Protein AF-A0A7S0JCM0-F1 (afdb_monomer_lite)

Secondary structure (DSSP, 8-state):
-HHHHHHHHHHTTT-S-HHHHHHTS--SPPSTTHHHHHHHHHHHHTTSS-EEE-GGG-EEE-TTT-EEPPSSSS---HHHHHHHHHTT--EE---HHHHHHHHHHHHHTT---EE--HHHHHHHHHH--GGGGG--HHHHHHHHHHHHHTT-

Foldseek 3Di:
DVVLVVVLVVVVVVDPDLQVSLVSQDLDQDDPPRNVVNLVVLLVQQQDQRFWFPAPNIGGGHQQQEAEQDPPDDGLDVLLVVLCSPVVHRYTYHPPSNVVSNQVSQVVVVHHGHYPALVVLVVVVVPDVVSVVPHDPVNVVSNVVRNVVNVD

Radius of gyration: 16.7 Å; chains: 1; bounding box: 33×26×49 Å

Organism: NCBI:txid127549

Sequence (152 aa):
APSYAQLLLYARTLVSSADDFYALMPQRRPAGPWGLMVSKLWQLLVQQPLLHCAADGGKWVSALEGIFVEEEGPLLDEGAVQLLLRSGVPLVRVPAAVRSQLAEAAAEAGMQLRTASPSLVREWLRKDQRWSSHMSREEGLALLCHCVRGLR

pLDDT: mean 86.64, std 8.64, range [49.44, 95.75]

Structure (mmCIF, N/CA/C/O backbone):
data_AF-A0A7S0JCM0-F1
#
_entry.id   AF-A0A7S0JCM0-F1
#
loop_
_atom_site.group_PDB
_atom_site.id
_atom_site.type_symbol
_atom_site.label_atom_id
_atom_site.label_alt_id
_atom_site.label_comp_id
_atom_site.label_asym_id
_atom_site.label_entity_id
_atom_site.label_seq_id
_atom_site.pdbx_PDB_ins_code
_atom_site.Cartn_x
_atom_site.Cartn_y
_atom_site.Cartn_z
_atom_site.occupancy
_atom_site.B_iso_or_equiv
_atom_site.auth_seq_id
_atom_site.auth_comp_id
_atom_site.auth_asym_id
_atom_site.auth_atom_id
_atom_site.pdbx_PDB_model_num
ATOM 1 N N . ALA A 1 1 ? 3.044 5.272 -22.706 1.00 64.19 1 ALA A N 1
ATOM 2 C CA . ALA A 1 1 ? 2.807 4.954 -21.281 1.00 64.19 1 ALA A CA 1
ATOM 3 C C . ALA A 1 1 ? 1.344 5.088 -20.817 1.00 64.19 1 ALA A C 1
ATOM 5 O O . ALA A 1 1 ? 0.911 4.170 -20.129 1.00 64.19 1 ALA A O 1
ATOM 6 N N . PRO A 1 2 ? 0.551 6.130 -21.162 1.00 83.56 2 PRO A N 1
ATOM 7 C CA . PRO A 1 2 ? -0.792 6.301 -20.580 1.00 83.56 2 PRO A CA 1
ATOM 8 C C . PRO A 1 2 ? -1.759 5.154 -20.904 1.00 83.56 2 PRO A C 1
ATOM 10 O O . PRO A 1 2 ? -2.531 4.757 -20.041 1.00 83.56 2 PRO A O 1
ATOM 13 N N . SER A 1 3 ? -1.658 4.543 -22.088 1.00 90.00 3 SE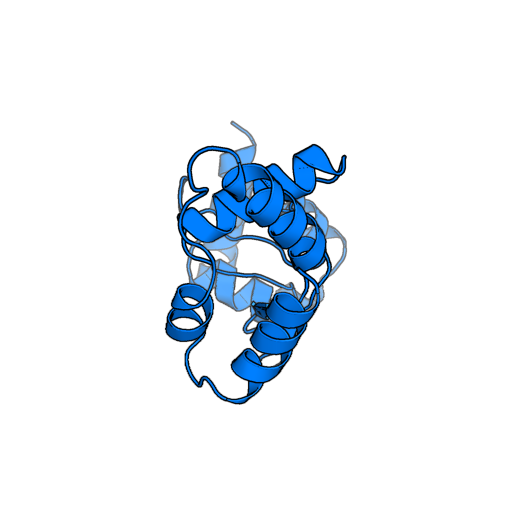R A N 1
ATOM 14 C CA . SER A 1 3 ? -2.486 3.388 -22.465 1.00 90.00 3 SER A CA 1
ATOM 15 C C . SER A 1 3 ? -2.294 2.177 -21.544 1.00 90.00 3 SER A C 1
ATOM 17 O O . SER A 1 3 ? -3.253 1.466 -21.275 1.00 90.00 3 SER A O 1
ATOM 19 N N . TYR A 1 4 ? -1.084 1.960 -21.011 1.00 92.62 4 TYR A N 1
ATOM 20 C CA . TYR A 1 4 ? -0.829 0.874 -20.057 1.00 92.62 4 TYR A CA 1
ATOM 21 C C . TYR A 1 4 ? -1.440 1.174 -18.687 1.00 92.62 4 TYR A C 1
ATOM 23 O O . TYR A 1 4 ? -2.036 0.299 -18.072 1.00 92.62 4 TYR A O 1
ATOM 31 N N . ALA A 1 5 ? -1.349 2.425 -18.224 1.00 92.38 5 ALA A N 1
ATOM 32 C CA . ALA A 1 5 ? -2.011 2.845 -16.992 1.00 92.38 5 ALA A CA 1
ATOM 33 C C . ALA A 1 5 ? -3.540 2.692 -17.098 1.00 92.38 5 ALA A C 1
ATOM 35 O O . ALA A 1 5 ? -4.165 2.181 -16.175 1.00 92.38 5 ALA A O 1
ATOM 36 N N . GLN A 1 6 ? -4.129 3.054 -18.244 1.00 94.00 6 GLN A N 1
ATOM 37 C CA . GLN A 1 6 ? -5.554 2.829 -18.519 1.00 94.00 6 GLN A CA 1
ATOM 38 C C . GLN A 1 6 ? -5.910 1.338 -18.548 1.00 94.00 6 GLN A C 1
ATOM 40 O O . GLN A 1 6 ? -6.919 0.940 -17.972 1.00 94.00 6 GLN A O 1
ATOM 45 N N . LEU A 1 7 ? -5.056 0.501 -19.147 1.00 95.31 7 LEU A N 1
ATOM 46 C CA . LEU A 1 7 ? -5.227 -0.950 -19.119 1.00 95.31 7 LEU A CA 1
ATOM 47 C C . LEU A 1 7 ? -5.231 -1.480 -17.683 1.00 95.31 7 LEU A C 1
ATOM 49 O O . LEU A 1 7 ? -6.123 -2.244 -17.342 1.00 95.31 7 LEU A O 1
ATOM 53 N N . LEU A 1 8 ? -4.294 -1.057 -16.830 1.00 95.44 8 LEU A N 1
ATOM 54 C CA . LEU A 1 8 ? -4.264 -1.471 -15.423 1.00 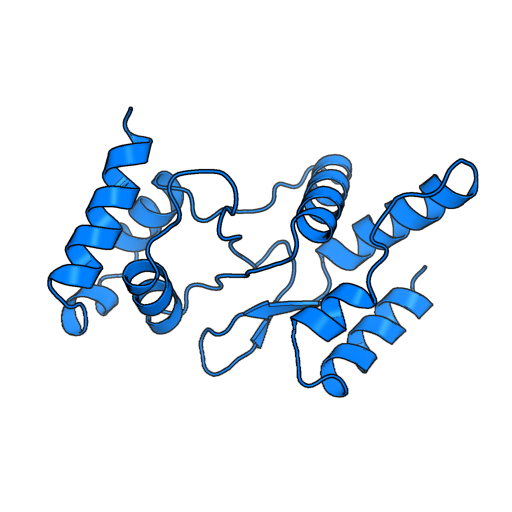95.44 8 LEU A CA 1
ATOM 55 C C . LEU A 1 8 ? -5.503 -0.990 -14.651 1.00 95.44 8 LEU A C 1
ATOM 57 O O . LEU A 1 8 ? -6.091 -1.753 -13.887 1.00 95.44 8 LEU A O 1
ATOM 61 N N . LEU A 1 9 ? -5.939 0.252 -14.877 1.00 94.88 9 LEU A N 1
ATOM 62 C CA . LEU A 1 9 ? -7.153 0.800 -14.263 1.00 94.88 9 LEU A CA 1
ATOM 63 C C . LEU A 1 9 ? -8.415 0.026 -14.647 1.00 94.88 9 LEU A C 1
ATOM 65 O O . LEU A 1 9 ? -9.339 -0.052 -13.839 1.00 94.88 9 LEU A O 1
ATOM 69 N N . TYR A 1 10 ? -8.456 -0.522 -15.859 1.00 95.19 10 TYR A N 1
ATOM 70 C CA . TYR A 1 10 ? -9.531 -1.396 -16.305 1.00 95.19 10 TYR A CA 1
ATOM 71 C C . TYR A 1 10 ? -9.363 -2.818 -15.754 1.00 95.19 10 TYR A C 1
ATOM 73 O O . TYR A 1 10 ? -10.299 -3.372 -15.184 1.00 95.19 10 TYR A O 1
ATOM 81 N N . ALA A 1 11 ? -8.156 -3.384 -15.823 1.00 94.19 11 ALA A N 1
ATOM 82 C CA . ALA A 1 11 ? -7.856 -4.740 -15.371 1.00 94.19 11 ALA A CA 1
ATOM 83 C C . ALA A 1 11 ? -8.174 -4.958 -13.884 1.00 94.19 11 ALA A C 1
ATOM 85 O O . ALA A 1 11 ? -8.696 -6.012 -13.533 1.00 94.19 11 ALA A O 1
ATOM 86 N N . ARG A 1 12 ? -7.974 -3.953 -13.018 1.00 93.00 12 ARG A N 1
ATOM 87 C CA . ARG A 1 12 ? -8.337 -4.046 -11.588 1.00 93.00 12 ARG A CA 1
ATOM 88 C C . ARG A 1 12 ? -9.832 -4.307 -11.342 1.00 93.00 12 ARG A C 1
ATOM 90 O O . ARG A 1 12 ? -10.205 -4.713 -10.252 1.00 93.00 12 ARG A O 1
ATOM 97 N N . THR A 1 13 ? -10.691 -4.027 -12.329 1.00 91.81 13 THR A N 1
ATOM 98 C CA . THR A 1 13 ? -12.142 -4.291 -12.258 1.00 91.81 13 THR A CA 1
ATOM 99 C C . THR A 1 13 ? -12.514 -5.698 -12.721 1.00 91.81 13 THR A C 1
ATOM 101 O O . THR A 1 13 ? -13.627 -6.150 -12.471 1.00 91.81 13 THR A O 1
ATOM 104 N N . LEU A 1 14 ? -11.590 -6.386 -13.395 1.00 92.38 14 LEU A N 1
ATOM 105 C CA . LEU A 1 14 ? -11.791 -7.720 -13.959 1.00 92.38 14 LEU A CA 1
ATOM 106 C C . LEU A 1 14 ? -11.144 -8.815 -13.111 1.00 92.38 14 LEU A C 1
ATOM 108 O O . LEU A 1 14 ? -11.629 -9.942 -13.085 1.00 92.38 14 LEU A O 1
ATOM 112 N N . VAL A 1 15 ? -10.026 -8.498 -12.458 1.00 89.31 15 VAL A N 1
ATOM 113 C CA . VAL A 1 15 ? -9.253 -9.458 -11.670 1.00 89.31 15 VAL A CA 1
ATOM 114 C C . VAL A 1 15 ? -9.806 -9.528 -10.247 1.00 89.31 15 VAL A C 1
ATOM 116 O O . VAL A 1 15 ? -9.967 -8.507 -9.584 1.00 89.31 15 VAL A O 1
ATOM 119 N N . SER A 1 16 ? -10.075 -10.742 -9.765 1.00 83.00 16 SER A N 1
ATOM 120 C CA . SER A 1 16 ? -10.628 -10.991 -8.427 1.00 83.00 16 SER A CA 1
ATOM 121 C C . SER A 1 16 ? -9.582 -11.008 -7.309 1.00 83.00 16 SER A C 1
ATOM 123 O O . SER A 1 16 ? -9.936 -10.833 -6.147 1.00 83.00 16 SER A O 1
ATOM 125 N N . SER A 1 17 ? -8.308 -11.240 -7.641 1.00 88.75 17 SER A N 1
ATOM 126 C CA . SER A 1 17 ? -7.192 -11.304 -6.691 1.00 88.75 17 SER A CA 1
ATOM 127 C C . SER A 1 17 ? -6.245 -10.115 -6.861 1.00 88.75 17 SER A C 1
ATOM 129 O O . SER A 1 17 ? -5.808 -9.805 -7.970 1.00 88.75 17 SER A O 1
ATOM 131 N N . ALA A 1 18 ? -5.879 -9.466 -5.753 1.00 87.69 18 ALA A N 1
ATOM 132 C CA . ALA A 1 18 ? -4.885 -8.395 -5.771 1.00 87.69 18 ALA A CA 1
ATOM 133 C C . ALA A 1 18 ? -3.506 -8.906 -6.229 1.00 87.69 18 ALA A C 1
ATOM 135 O O . ALA A 1 18 ? -2.810 -8.202 -6.956 1.00 87.69 18 ALA A O 1
ATOM 136 N N . ASP A 1 19 ? -3.141 -10.140 -5.875 1.00 88.19 19 ASP A N 1
ATOM 137 C CA . ASP A 1 19 ? -1.851 -10.728 -6.245 1.00 88.19 19 ASP A CA 1
ATOM 138 C C . ASP A 1 19 ? -1.758 -10.981 -7.755 1.00 88.19 19 ASP A C 1
ATOM 140 O O . ASP A 1 19 ? -0.773 -10.595 -8.391 1.00 88.19 19 ASP A O 1
ATOM 144 N N . ASP A 1 20 ? -2.822 -11.528 -8.352 1.00 91.06 20 ASP A N 1
ATOM 145 C CA . ASP A 1 20 ? -2.915 -11.721 -9.805 1.00 91.06 20 ASP A CA 1
ATOM 146 C C . ASP A 1 20 ? -2.876 -10.377 -10.536 1.00 91.06 20 ASP A C 1
ATOM 148 O O . ASP A 1 20 ? -2.258 -10.240 -11.594 1.00 91.06 20 ASP A O 1
ATOM 152 N N . PHE A 1 21 ? -3.501 -9.351 -9.953 1.00 94.19 21 PHE A N 1
ATOM 153 C CA . PHE A 1 21 ? -3.461 -8.004 -10.499 1.00 94.19 21 PHE A CA 1
ATOM 154 C C . PHE A 1 21 ? -2.041 -7.420 -10.462 1.00 94.19 21 PHE A C 1
ATOM 156 O O . PHE A 1 21 ? -1.575 -6.866 -11.460 1.00 94.19 21 PHE A O 1
ATOM 163 N N . TYR A 1 22 ? -1.315 -7.571 -9.353 1.00 93.38 22 TYR A N 1
ATOM 164 C CA . TYR A 1 22 ? 0.060 -7.083 -9.247 1.00 93.38 22 TYR A CA 1
ATOM 165 C C . TYR A 1 22 ? 1.025 -7.821 -10.173 1.00 93.38 22 TYR A C 1
ATOM 167 O O . TYR A 1 22 ? 1.989 -7.209 -10.635 1.00 93.38 22 TYR A O 1
ATOM 175 N N . ALA A 1 23 ? 0.753 -9.082 -10.518 1.00 92.38 23 ALA A N 1
ATOM 176 C CA . ALA A 1 23 ? 1.526 -9.817 -11.517 1.00 92.38 23 ALA A CA 1
ATOM 177 C C . ALA A 1 23 ? 1.470 -9.166 -12.915 1.00 92.38 23 ALA A C 1
ATOM 179 O O . ALA A 1 23 ? 2.426 -9.292 -13.682 1.00 92.38 23 ALA A O 1
ATOM 180 N N . LEU A 1 24 ? 0.411 -8.404 -13.227 1.00 92.56 24 LEU A N 1
ATOM 181 C CA . LEU A 1 24 ? 0.297 -7.627 -14.469 1.00 92.56 24 LEU A CA 1
ATOM 182 C C . LEU A 1 24 ? 1.217 -6.400 -14.496 1.00 92.56 24 LEU A C 1
ATOM 184 O O . LEU A 1 24 ? 1.377 -5.785 -15.548 1.00 92.56 24 LEU A O 1
ATOM 188 N N . MET A 1 25 ? 1.794 -5.981 -13.369 1.00 92.31 25 MET A N 1
ATOM 189 C CA . MET A 1 25 ? 2.704 -4.836 -13.338 1.00 92.31 25 MET A CA 1
ATOM 190 C C . MET A 1 25 ? 4.125 -5.227 -13.774 1.00 92.31 25 MET A C 1
ATOM 192 O O . MET A 1 25 ? 4.536 -6.379 -13.609 1.00 92.31 25 MET A O 1
ATOM 196 N N . PRO A 1 26 ? 4.923 -4.278 -14.302 1.00 89.12 26 PRO A N 1
ATOM 197 C CA . PRO A 1 26 ? 6.308 -4.551 -14.674 1.00 89.12 26 PRO A CA 1
ATOM 198 C C . PRO A 1 26 ? 7.157 -4.962 -13.460 1.00 89.12 26 PRO A C 1
ATOM 200 O O . PRO A 1 26 ? 7.560 -4.125 -12.664 1.00 89.12 26 PRO A O 1
ATOM 203 N N . GLN A 1 27 ? 7.494 -6.245 -13.333 1.00 83.81 27 GLN A N 1
ATOM 204 C CA . GLN A 1 27 ? 8.246 -6.744 -12.168 1.00 83.81 27 GLN A CA 1
ATOM 205 C C . GLN A 1 27 ? 9.718 -6.305 -12.148 1.00 83.81 27 GLN A C 1
ATOM 207 O O . GLN A 1 27 ? 10.374 -6.343 -11.109 1.00 83.81 27 GLN A O 1
ATOM 212 N N . ARG A 1 28 ? 10.274 -5.936 -13.309 1.00 82.25 28 ARG A N 1
ATOM 213 C CA . ARG A 1 28 ? 11.677 -5.534 -13.462 1.00 82.25 28 ARG A CA 1
ATOM 214 C C . ARG A 1 28 ? 11.805 -4.403 -14.468 1.00 82.25 28 ARG A C 1
ATOM 216 O O . ARG A 1 28 ? 11.097 -4.370 -15.475 1.00 82.25 28 ARG A O 1
ATOM 223 N N . ARG A 1 29 ? 12.763 -3.513 -14.220 1.00 82.50 29 ARG A N 1
ATOM 224 C CA . ARG A 1 29 ? 13.167 -2.479 -15.171 1.00 82.50 29 ARG A CA 1
ATOM 225 C C . ARG A 1 29 ? 14.083 -3.107 -16.238 1.00 82.50 29 ARG A C 1
ATOM 227 O O . ARG A 1 29 ? 15.130 -3.643 -15.877 1.00 82.50 29 ARG A O 1
ATOM 234 N N . PRO A 1 30 ? 13.710 -3.087 -17.531 1.00 85.25 30 PRO A N 1
ATOM 235 C CA . PRO A 1 30 ? 14.555 -3.612 -18.598 1.00 85.25 30 PRO A CA 1
ATOM 236 C C . PRO A 1 30 ? 15.761 -2.698 -18.855 1.00 85.25 30 PRO A C 1
ATOM 238 O O . PRO A 1 30 ? 15.770 -1.528 -18.463 1.00 85.25 30 PRO A O 1
ATOM 241 N N . ALA A 1 31 ? 16.764 -3.228 -19.559 1.00 86.38 31 ALA A N 1
ATOM 242 C CA . ALA A 1 31 ? 17.917 -2.450 -20.001 1.00 86.38 31 ALA A CA 1
ATOM 243 C C . ALA A 1 31 ? 17.510 -1.292 -20.935 1.00 86.38 31 ALA A C 1
ATOM 245 O O . ALA A 1 31 ? 16.409 -1.252 -21.500 1.00 86.38 31 ALA A O 1
ATOM 246 N N . GLY A 1 32 ? 18.420 -0.331 -21.096 1.00 80.31 32 GLY A N 1
ATOM 247 C CA . GLY A 1 32 ? 18.236 0.777 -22.027 1.00 80.31 32 GLY A CA 1
ATOM 248 C C . GLY A 1 32 ? 18.014 0.285 -23.467 1.00 80.31 32 GLY A C 1
ATOM 249 O O . GLY A 1 32 ? 18.589 -0.734 -23.852 1.00 80.31 32 GLY A O 1
ATOM 250 N N . PRO A 1 33 ? 17.183 0.982 -24.265 1.00 82.56 33 PRO A N 1
ATOM 251 C CA . PRO A 1 33 ? 16.526 2.265 -23.968 1.00 82.56 33 PRO A CA 1
ATOM 252 C C . PRO A 1 33 ? 15.179 2.146 -23.224 1.00 82.56 33 PRO A C 1
ATOM 254 O O . PRO A 1 33 ? 14.646 3.144 -22.740 1.00 82.56 33 PRO A O 1
ATOM 257 N N . TRP A 1 34 ? 14.623 0.939 -23.096 1.00 87.12 34 TRP A N 1
ATOM 258 C CA . TRP A 1 34 ? 13.261 0.711 -22.594 1.00 87.12 34 TRP A CA 1
ATOM 259 C C . TRP A 1 34 ? 13.091 0.968 -21.094 1.00 87.12 34 TRP A C 1
ATOM 261 O O . TRP A 1 34 ? 11.978 1.245 -20.645 1.00 87.12 34 TRP A O 1
ATOM 271 N N . GLY A 1 35 ? 14.183 0.937 -20.324 1.00 88.31 35 GLY A N 1
ATOM 272 C CA . GLY A 1 35 ? 14.169 1.253 -18.895 1.00 88.31 35 GLY A CA 1
ATOM 273 C C . GLY A 1 35 ? 13.556 2.623 -18.585 1.00 88.31 35 GLY A C 1
ATOM 274 O O . GLY A 1 35 ? 12.718 2.719 -17.695 1.00 88.31 35 GLY A O 1
ATOM 275 N N . LEU A 1 36 ? 13.867 3.652 -19.385 1.00 88.12 36 LEU A N 1
ATOM 276 C CA . LEU A 1 36 ? 13.314 5.005 -19.211 1.00 88.12 36 LEU A CA 1
ATOM 277 C C . LEU A 1 36 ? 11.795 5.045 -19.411 1.00 88.12 36 LEU A C 1
ATOM 279 O O . LEU A 1 36 ? 11.088 5.760 -18.701 1.00 88.12 36 LEU A O 1
ATOM 283 N N . MET A 1 37 ? 11.281 4.261 -20.363 1.00 90.25 37 MET A N 1
ATOM 284 C CA . MET A 1 37 ? 9.841 4.151 -20.592 1.00 90.25 37 MET A CA 1
ATOM 285 C C . MET A 1 37 ? 9.142 3.528 -19.380 1.00 90.25 37 MET A C 1
ATOM 287 O O . MET A 1 37 ? 8.073 3.996 -18.987 1.00 90.25 37 MET A O 1
ATOM 291 N N . VAL A 1 38 ? 9.749 2.502 -18.777 1.00 91.06 38 VAL A N 1
ATOM 292 C CA . VAL A 1 38 ? 9.220 1.838 -17.579 1.00 91.06 38 VAL A CA 1
ATOM 293 C C . VAL A 1 38 ? 9.293 2.756 -16.357 1.00 91.06 38 VAL A C 1
ATOM 295 O O . VAL A 1 38 ? 8.309 2.844 -15.630 1.00 91.06 38 VAL A O 1
ATOM 298 N N . SER A 1 39 ? 10.370 3.526 -16.172 1.00 89.62 39 SER A N 1
ATOM 299 C CA . SER A 1 39 ? 10.441 4.552 -15.116 1.00 89.62 39 SER A CA 1
ATOM 300 C C . SER A 1 39 ? 9.328 5.590 -15.263 1.00 89.62 39 SER A C 1
ATOM 302 O O . SER A 1 39 ? 8.598 5.868 -14.314 1.00 89.62 39 SER A O 1
ATOM 304 N N . LYS A 1 40 ? 9.121 6.117 -16.478 1.00 90.88 40 LYS A N 1
ATOM 305 C CA . LYS A 1 40 ? 8.040 7.078 -16.754 1.00 90.88 40 LYS A CA 1
ATOM 306 C C . LYS A 1 40 ? 6.654 6.482 -16.538 1.00 90.88 40 LYS A C 1
ATOM 308 O O . LYS A 1 40 ? 5.755 7.189 -16.095 1.00 90.88 40 LYS A O 1
ATOM 313 N N . LEU A 1 41 ? 6.473 5.198 -16.837 1.00 93.25 41 LEU A N 1
ATOM 314 C CA . LEU A 1 41 ? 5.245 4.490 -16.506 1.00 93.25 41 LEU A CA 1
ATOM 315 C C . LEU A 1 41 ? 5.036 4.454 -14.989 1.00 93.25 41 LEU A C 1
ATOM 317 O O . LEU A 1 41 ? 3.986 4.892 -14.539 1.00 93.25 41 LEU A O 1
ATOM 321 N N . TRP A 1 42 ? 6.020 4.011 -14.205 1.00 93.69 42 TRP A N 1
ATOM 322 C CA . TRP A 1 42 ? 5.897 3.958 -12.746 1.00 93.69 42 TRP A CA 1
ATOM 323 C C . TRP A 1 42 ? 5.611 5.325 -12.119 1.00 93.69 42 TRP A C 1
ATOM 325 O O . TRP A 1 42 ? 4.745 5.412 -11.252 1.00 93.69 42 TRP A O 1
ATOM 335 N N . GLN A 1 43 ? 6.233 6.400 -12.617 1.00 92.56 43 GLN A N 1
ATOM 336 C CA . GLN A 1 43 ? 5.922 7.774 -12.195 1.00 92.56 43 GLN A CA 1
ATOM 337 C C . GLN A 1 43 ? 4.438 8.122 -12.395 1.00 92.56 43 GLN A C 1
ATOM 339 O O . GLN A 1 43 ? 3.839 8.771 -11.540 1.00 92.56 43 GLN A O 1
ATOM 344 N N . LEU A 1 44 ? 3.819 7.659 -13.489 1.00 93.31 44 LEU A N 1
ATOM 345 C CA . LEU A 1 44 ? 2.377 7.814 -13.700 1.00 93.31 44 LEU A CA 1
ATOM 346 C C . LEU A 1 44 ? 1.567 6.944 -12.732 1.00 93.31 44 LEU A C 1
ATO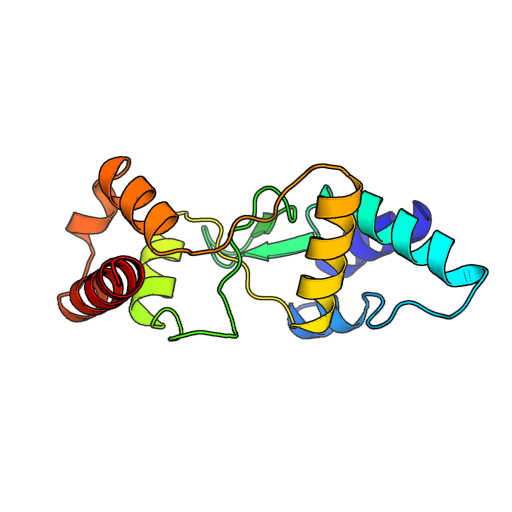M 348 O O . LEU A 1 44 ? 0.571 7.419 -12.191 1.00 93.31 44 LEU A O 1
ATOM 352 N N . LEU A 1 45 ? 1.977 5.689 -12.511 1.00 94.38 45 LEU A N 1
ATOM 353 C CA . LEU A 1 45 ? 1.236 4.730 -11.680 1.00 94.38 45 LEU A CA 1
ATOM 354 C C . LEU A 1 45 ? 1.177 5.132 -10.202 1.00 94.38 45 LEU A C 1
ATOM 356 O O . LEU A 1 45 ? 0.182 4.829 -9.552 1.00 94.38 45 LEU A O 1
ATOM 360 N N . VAL A 1 46 ? 2.183 5.847 -9.681 1.00 94.62 46 VAL A N 1
ATOM 361 C CA . VAL A 1 46 ? 2.231 6.304 -8.275 1.00 94.62 46 VAL A CA 1
ATOM 362 C C . VAL A 1 46 ? 0.967 7.070 -7.862 1.00 94.62 46 VAL A C 1
ATOM 364 O O . VAL A 1 46 ? 0.503 6.929 -6.731 1.00 94.62 46 VAL A O 1
ATOM 367 N N . GLN A 1 47 ? 0.380 7.845 -8.776 1.00 93.81 47 GLN A N 1
ATOM 368 C CA . GLN A 1 47 ? -0.811 8.661 -8.510 1.00 93.81 47 GLN A CA 1
ATOM 369 C C . GLN A 1 47 ? -2.129 7.958 -8.867 1.00 93.81 47 GLN A C 1
ATOM 371 O O . GLN A 1 47 ? -3.200 8.497 -8.607 1.00 93.81 47 GLN A O 1
ATOM 376 N N . GLN A 1 48 ? -2.079 6.777 -9.485 1.00 95.12 48 GLN A N 1
ATOM 377 C CA . GLN A 1 48 ? -3.283 6.069 -9.912 1.00 95.12 48 GLN A CA 1
ATOM 378 C C . GLN A 1 48 ? -3.801 5.149 -8.804 1.00 95.12 48 GLN A C 1
ATOM 380 O O . GLN A 1 48 ? -2.992 4.520 -8.122 1.00 95.12 48 GLN A O 1
ATOM 385 N N . PRO A 1 49 ? -5.128 4.994 -8.654 1.00 95.19 49 PRO A N 1
ATOM 386 C CA . PRO A 1 49 ? -5.723 4.104 -7.662 1.00 95.19 49 PRO A CA 1
ATOM 387 C C . PRO A 1 49 ? -5.549 2.626 -8.051 1.00 95.19 49 PRO A C 1
ATOM 389 O O . PRO A 1 49 ? -6.470 1.977 -8.537 1.00 95.19 49 PRO A O 1
ATOM 392 N N . LEU A 1 50 ? -4.346 2.087 -7.893 1.00 95.19 50 LEU A N 1
ATOM 393 C CA . LEU A 1 50 ? -3.978 0.740 -8.345 1.00 95.19 50 LEU A CA 1
ATOM 394 C C . LEU A 1 50 ? -3.568 -0.180 -7.198 1.00 95.19 50 LEU A C 1
ATOM 396 O O . LEU A 1 50 ? -3.207 -1.322 -7.448 1.00 95.19 50 LEU A O 1
ATOM 400 N N . LEU A 1 51 ? -3.614 0.282 -5.950 1.00 94.50 51 LEU A N 1
ATOM 401 C CA . LEU A 1 51 ? -3.270 -0.541 -4.796 1.00 94.50 51 LEU A CA 1
ATOM 402 C C . LEU A 1 51 ? -4.530 -0.941 -4.047 1.00 94.50 51 LEU A C 1
ATOM 404 O O . LEU A 1 51 ? -5.323 -0.086 -3.656 1.00 94.50 51 LEU A O 1
ATOM 408 N N . HIS A 1 52 ? -4.709 -2.239 -3.843 1.00 92.38 52 HIS A N 1
ATOM 409 C CA . HIS A 1 52 ? -5.840 -2.753 -3.094 1.00 92.38 52 HIS A CA 1
ATOM 410 C C . HIS A 1 52 ? -5.629 -2.543 -1.590 1.00 92.38 52 HIS A C 1
ATOM 412 O O . HIS A 1 52 ? -4.614 -2.948 -1.017 1.00 92.38 52 HIS A O 1
ATOM 418 N N . CYS A 1 53 ? -6.620 -1.932 -0.949 1.00 90.50 53 CYS A N 1
ATOM 419 C CA . CYS A 1 53 ? -6.718 -1.751 0.487 1.00 90.50 53 CYS A CA 1
ATOM 420 C C . CYS A 1 53 ? -7.997 -2.429 0.983 1.00 90.50 53 CYS A C 1
ATOM 422 O O . CYS A 1 53 ? -9.087 -2.122 0.509 1.00 90.50 53 CYS A O 1
ATOM 424 N N . ALA A 1 54 ? -7.876 -3.318 1.969 1.00 83.88 54 ALA A N 1
ATOM 425 C CA . ALA A 1 54 ? -9.020 -4.042 2.526 1.00 83.88 54 ALA A CA 1
ATOM 426 C C . ALA A 1 54 ? -9.907 -3.188 3.461 1.00 83.88 54 ALA A C 1
ATOM 428 O O . ALA A 1 54 ? -10.946 -3.662 3.917 1.00 83.88 54 ALA A O 1
ATOM 429 N N . ALA A 1 55 ? -9.517 -1.945 3.764 1.00 81.44 55 ALA A N 1
ATOM 430 C CA . ALA A 1 55 ? -10.306 -1.058 4.616 1.00 81.44 55 ALA A CA 1
ATOM 431 C C . ALA A 1 55 ? -11.647 -0.702 3.950 1.00 81.44 55 ALA A C 1
ATOM 433 O O . ALA A 1 55 ? -11.739 -0.633 2.723 1.00 81.44 55 ALA A O 1
ATOM 434 N N . ASP A 1 56 ? -12.673 -0.450 4.768 1.00 76.31 56 ASP A N 1
ATOM 435 C CA . ASP A 1 56 ? -14.006 0.003 4.338 1.00 76.31 56 ASP A CA 1
ATOM 436 C C . ASP A 1 56 ? -14.705 -0.900 3.297 1.00 76.31 56 ASP A C 1
ATOM 438 O O . ASP A 1 56 ? -15.475 -0.420 2.469 1.00 76.31 56 ASP A O 1
ATOM 442 N N . GLY A 1 57 ? -14.450 -2.214 3.319 1.00 72.31 57 GLY A N 1
ATOM 443 C CA . GLY A 1 57 ? -15.078 -3.165 2.390 1.00 72.31 57 GLY A CA 1
ATOM 444 C C . GLY A 1 57 ? -14.338 -3.355 1.062 1.00 72.31 57 GLY A C 1
ATOM 445 O O . GLY A 1 57 ? -14.886 -3.971 0.152 1.00 72.31 57 GLY A O 1
ATOM 446 N N . GLY A 1 58 ? -13.093 -2.882 0.967 1.00 84.25 58 GLY A N 1
ATOM 447 C CA . GLY A 1 58 ? -12.247 -3.047 -0.213 1.00 84.25 58 GLY A CA 1
ATOM 448 C C . GLY A 1 58 ? -12.281 -1.811 -1.104 1.00 84.25 58 GLY A C 1
ATOM 449 O O . GLY A 1 58 ? -13.283 -1.503 -1.747 1.00 84.25 58 GLY A O 1
ATOM 450 N N . LYS A 1 59 ? -11.159 -1.095 -1.165 1.00 90.12 59 LYS A N 1
ATOM 451 C CA . LYS A 1 59 ? -10.988 0.093 -2.005 1.00 90.12 59 LYS A CA 1
ATOM 452 C C . LYS A 1 59 ? -9.636 0.086 -2.698 1.00 90.12 59 LYS A C 1
ATOM 454 O O . LYS A 1 59 ? -8.649 -0.426 -2.177 1.00 90.12 59 LYS A O 1
ATOM 459 N N . TRP A 1 60 ? -9.590 0.701 -3.871 1.00 93.31 60 TRP A N 1
ATOM 460 C CA . TRP A 1 60 ? -8.353 0.913 -4.612 1.00 93.31 60 TRP A CA 1
ATOM 461 C C . TRP A 1 60 ? -7.836 2.326 -4.347 1.00 93.31 60 TRP A C 1
ATOM 463 O O . TRP A 1 60 ? -8.549 3.295 -4.602 1.00 93.31 60 TRP A O 1
ATOM 473 N N . VAL A 1 61 ? -6.607 2.436 -3.851 1.00 95.12 61 VAL A N 1
ATOM 474 C CA . VAL A 1 61 ? -5.953 3.700 -3.480 1.00 95.12 61 VAL A CA 1
ATOM 475 C C . VAL A 1 61 ? -4.685 3.917 -4.293 1.00 95.12 61 VAL A C 1
ATOM 477 O O . VAL A 1 61 ? -4.126 2.976 -4.866 1.00 95.12 61 VAL A O 1
ATOM 480 N N . SER A 1 62 ? -4.238 5.168 -4.382 1.00 95.75 62 SER A N 1
ATOM 481 C CA . SER A 1 62 ? -2.934 5.478 -4.969 1.00 95.75 62 SER A CA 1
ATOM 482 C C . SER A 1 62 ? -1.783 5.105 -4.034 1.00 95.75 62 SER A C 1
ATOM 484 O O . SER A 1 62 ? -1.970 4.914 -2.829 1.00 95.75 62 SER A O 1
ATOM 486 N N . ALA A 1 63 ? -0.563 5.037 -4.571 1.00 94.56 63 ALA A N 1
ATOM 487 C CA . ALA A 1 63 ? 0.626 4.786 -3.755 1.00 94.56 63 ALA A CA 1
ATOM 488 C C . ALA A 1 63 ? 0.907 5.925 -2.758 1.00 94.56 63 ALA A C 1
ATOM 490 O O . ALA A 1 63 ? 1.548 5.702 -1.736 1.00 94.56 63 ALA A O 1
ATOM 491 N N . LEU A 1 64 ? 0.413 7.135 -3.030 1.00 92.62 64 LEU A N 1
ATOM 492 C CA . LEU A 1 64 ? 0.563 8.290 -2.141 1.00 92.62 64 LEU A CA 1
ATOM 493 C C . LEU A 1 64 ? -0.455 8.297 -0.993 1.00 92.62 64 LEU A C 1
ATOM 495 O O . LEU A 1 64 ? -0.179 8.827 0.084 1.00 92.62 64 LEU A O 1
ATOM 499 N N . GLU A 1 65 ? -1.628 7.707 -1.212 1.00 93.12 65 GLU A N 1
ATOM 500 C CA . GLU A 1 65 ? -2.681 7.585 -0.199 1.00 93.12 65 GLU A CA 1
ATOM 501 C C . GLU A 1 65 ? -2.495 6.342 0.679 1.00 93.12 65 GLU A C 1
ATOM 503 O O . GLU A 1 65 ? -2.829 6.369 1.866 1.00 93.12 65 GLU A O 1
ATOM 508 N N . GLY A 1 66 ? -1.962 5.262 0.102 1.00 92.88 66 GLY A N 1
ATOM 509 C CA . GLY A 1 66 ? -1.731 3.995 0.783 1.00 92.88 66 GLY A CA 1
ATOM 510 C C . GLY A 1 66 ? -0.632 4.066 1.844 1.00 92.88 66 GLY A C 1
ATOM 511 O O . GLY A 1 66 ? 0.375 4.761 1.702 1.00 92.88 66 GLY A O 1
ATOM 512 N N . ILE A 1 67 ? -0.817 3.299 2.916 1.00 92.94 67 ILE A N 1
ATOM 513 C CA . ILE A 1 67 ? 0.189 3.075 3.953 1.00 92.94 67 ILE A CA 1
ATOM 514 C C . ILE A 1 67 ? 0.700 1.644 3.804 1.00 92.94 67 ILE A C 1
ATOM 516 O O . ILE A 1 67 ? -0.022 0.679 4.051 1.00 92.94 67 ILE A O 1
ATOM 520 N N . PHE A 1 68 ? 1.949 1.501 3.383 1.00 91.94 68 PHE A N 1
ATOM 521 C CA . PHE A 1 68 ? 2.548 0.205 3.090 1.00 91.94 68 PHE A CA 1
ATOM 522 C C . PHE A 1 68 ? 2.891 -0.536 4.379 1.00 91.94 68 PHE A C 1
ATOM 524 O O . PHE A 1 68 ? 3.598 -0.006 5.241 1.00 91.94 68 PHE A O 1
ATOM 531 N N . VAL A 1 69 ? 2.421 -1.776 4.494 1.00 87.69 69 VAL A N 1
ATOM 532 C CA . VAL A 1 69 ? 2.897 -2.694 5.533 1.00 87.69 69 VAL A CA 1
ATOM 533 C C . VAL A 1 69 ? 4.301 -3.152 5.141 1.00 87.69 69 VAL A C 1
ATOM 535 O O . VAL A 1 69 ? 4.525 -3.571 4.006 1.00 87.69 69 VAL A O 1
ATOM 538 N N . GLU A 1 70 ? 5.268 -3.019 6.047 1.00 74.19 70 GLU A N 1
ATOM 539 C CA . GLU A 1 70 ? 6.636 -3.450 5.767 1.00 74.19 70 GLU A CA 1
ATOM 540 C C . GLU A 1 70 ? 6.727 -4.981 5.804 1.00 74.19 70 GLU A C 1
ATOM 542 O O . GLU A 1 70 ? 6.340 -5.594 6.795 1.00 74.19 70 GLU A O 1
ATOM 547 N N . GLU A 1 71 ? 7.230 -5.596 4.726 1.00 62.03 71 GLU A N 1
ATOM 548 C CA . GLU A 1 71 ? 7.593 -7.025 4.717 1.00 62.03 71 GLU A CA 1
ATOM 549 C C . GLU A 1 71 ? 8.919 -7.280 5.452 1.00 62.03 71 GLU A C 1
ATOM 551 O O . GLU A 1 71 ? 9.120 -8.345 6.028 1.00 62.03 71 GLU A O 1
ATOM 556 N N . GLU A 1 72 ? 9.816 -6.289 5.465 1.00 49.44 72 GLU A N 1
ATOM 557 C CA . GLU A 1 72 ? 11.142 -6.375 6.076 1.00 49.44 72 GLU A CA 1
ATOM 558 C C . GLU A 1 72 ? 11.164 -5.581 7.387 1.00 49.44 72 GLU A C 1
ATOM 560 O O . GLU A 1 72 ? 11.120 -4.354 7.391 1.00 49.44 72 GLU A O 1
ATOM 565 N N . GLY A 1 73 ? 11.197 -6.302 8.507 1.00 53.81 73 GLY A N 1
ATOM 566 C CA . GLY A 1 73 ? 11.118 -5.754 9.860 1.00 53.81 73 GLY A CA 1
ATOM 567 C C . GLY A 1 73 ? 10.316 -6.684 10.773 1.00 53.81 73 GLY A C 1
ATOM 568 O O . GLY A 1 73 ? 9.824 -7.719 10.321 1.00 53.81 73 GLY A O 1
ATOM 569 N N . PRO A 1 74 ? 10.171 -6.375 12.072 1.00 53.75 74 PRO A N 1
ATOM 570 C CA . PRO A 1 74 ? 9.214 -7.094 12.898 1.00 53.75 74 PRO A CA 1
ATOM 571 C C . PRO A 1 74 ? 7.822 -6.828 12.318 1.00 53.75 74 PRO A C 1
ATOM 573 O O . PRO A 1 74 ? 7.319 -5.714 12.465 1.00 53.75 74 PRO A O 1
ATOM 576 N N . LEU A 1 75 ? 7.247 -7.829 11.634 1.00 65.50 75 LEU A N 1
ATOM 577 C CA . LEU A 1 75 ? 5.945 -7.709 10.982 1.00 65.50 75 LEU A CA 1
ATOM 578 C C . LEU A 1 75 ? 4.956 -7.045 11.938 1.00 65.50 75 LEU A C 1
ATOM 580 O O . LEU A 1 75 ? 4.843 -7.426 13.111 1.00 65.50 75 LEU A O 1
ATOM 584 N N . LEU A 1 76 ? 4.253 -6.040 11.418 1.00 76.56 76 LEU A N 1
ATOM 585 C CA . LEU A 1 76 ? 3.062 -5.529 12.069 1.00 76.56 76 LEU A CA 1
ATOM 586 C C . LEU A 1 76 ? 2.120 -6.723 12.237 1.00 76.56 76 LEU A C 1
ATOM 588 O O . LEU A 1 76 ? 1.710 -7.333 11.250 1.00 76.56 76 LEU A O 1
ATOM 592 N N . ASP A 1 77 ? 1.863 -7.077 13.491 1.00 84.38 77 ASP A N 1
ATOM 593 C CA . ASP A 1 77 ? 1.057 -8.238 13.843 1.00 84.38 77 ASP A CA 1
ATOM 594 C C . ASP A 1 77 ? -0.313 -8.172 13.157 1.00 84.38 77 ASP A C 1
ATOM 596 O O . ASP A 1 77 ? -0.888 -7.089 12.997 1.00 84.38 77 ASP A O 1
ATOM 600 N N . GLU A 1 78 ? -0.837 -9.324 12.744 1.00 83.75 78 GLU A N 1
ATOM 601 C CA . GLU A 1 78 ? -2.078 -9.379 11.974 1.00 83.75 78 GLU A CA 1
ATOM 602 C C . GLU A 1 78 ? -3.251 -8.764 12.756 1.00 83.75 78 GLU A C 1
ATOM 604 O O . GLU A 1 78 ? -4.064 -8.057 12.167 1.00 83.75 78 GLU A O 1
ATOM 609 N N . GLY A 1 79 ? -3.296 -8.910 14.086 1.00 83.06 79 GLY A N 1
ATOM 610 C CA . GLY A 1 79 ? -4.309 -8.255 14.918 1.00 83.06 79 GLY A CA 1
ATOM 611 C C . GLY A 1 79 ? -4.220 -6.727 14.862 1.00 83.06 79 GLY A C 1
ATOM 612 O O . GLY A 1 79 ? -5.234 -6.040 14.729 1.00 83.06 79 GLY A O 1
ATOM 613 N N . ALA A 1 80 ? -3.004 -6.172 14.872 1.00 85.44 80 ALA A N 1
ATOM 614 C CA . ALA A 1 80 ? -2.798 -4.733 14.707 1.00 85.44 80 ALA A CA 1
ATOM 615 C C . ALA A 1 80 ? -3.196 -4.253 13.300 1.00 85.44 80 ALA A C 1
ATOM 617 O O . ALA A 1 80 ? -3.792 -3.183 13.1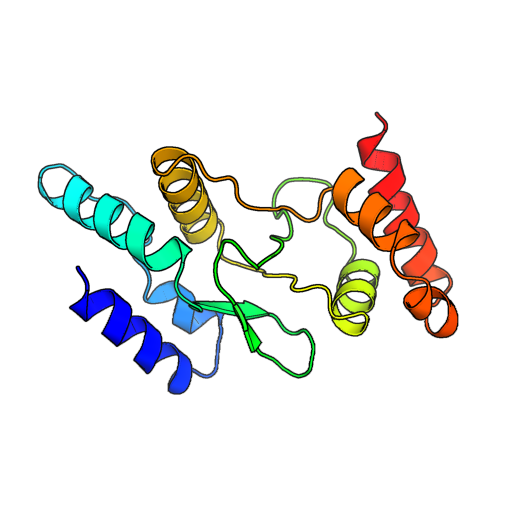62 1.00 85.44 80 ALA A O 1
ATOM 618 N N . VAL A 1 81 ? -2.913 -5.048 12.262 1.00 87.56 81 VAL A N 1
ATOM 619 C CA . VAL A 1 81 ? -3.342 -4.770 10.882 1.00 87.56 81 VAL A CA 1
ATOM 620 C C . VAL A 1 81 ? -4.864 -4.707 10.796 1.00 87.56 81 VAL A C 1
ATOM 622 O O . VAL A 1 81 ? -5.400 -3.724 10.284 1.00 87.56 81 VAL A O 1
ATOM 625 N N . GLN A 1 82 ? -5.566 -5.706 11.335 1.00 86.00 82 GLN A N 1
ATOM 626 C CA . GLN A 1 82 ? -7.029 -5.749 11.306 1.00 86.00 82 GLN A CA 1
ATOM 627 C C . GLN A 1 82 ? -7.651 -4.568 12.057 1.00 86.00 82 GLN A C 1
ATOM 629 O O . GLN A 1 82 ? -8.584 -3.944 11.554 1.00 86.00 82 GLN A O 1
ATOM 634 N N . LEU A 1 83 ? -7.111 -4.194 13.220 1.00 87.19 83 LEU A N 1
ATOM 635 C CA . LEU A 1 83 ? -7.589 -3.032 13.971 1.00 87.19 83 LEU A CA 1
ATOM 636 C C . LEU A 1 83 ? -7.395 -1.714 13.203 1.00 87.19 83 LEU A C 1
ATOM 638 O O . LEU A 1 83 ? -8.299 -0.874 13.172 1.00 87.19 83 LEU A O 1
ATOM 642 N N . LEU A 1 84 ? -6.245 -1.537 12.548 1.00 87.88 84 LEU A N 1
ATOM 643 C CA . LEU A 1 84 ? -5.972 -0.359 11.721 1.00 87.88 84 LEU A CA 1
ATOM 644 C C . LEU A 1 84 ? -6.907 -0.300 10.502 1.00 87.88 84 LEU A C 1
ATOM 646 O O . LEU A 1 84 ? -7.484 0.753 10.232 1.00 87.88 84 LEU A O 1
ATOM 650 N N . LEU A 1 85 ? -7.127 -1.428 9.818 1.00 88.19 85 LEU A N 1
ATOM 651 C CA . LEU A 1 85 ? -8.076 -1.534 8.702 1.00 88.19 85 LEU A CA 1
ATOM 652 C C . LEU A 1 85 ? -9.512 -1.205 9.135 1.00 88.19 85 LEU A C 1
ATOM 654 O O . LEU A 1 85 ? -10.188 -0.419 8.473 1.00 88.19 85 LEU A O 1
ATOM 658 N N . ARG A 1 86 ? -9.962 -1.752 10.274 1.00 86.94 86 ARG A N 1
ATOM 659 C CA . ARG A 1 86 ? -11.286 -1.475 10.871 1.00 86.94 86 ARG A CA 1
ATOM 660 C C . ARG A 1 86 ? -11.466 -0.014 11.264 1.00 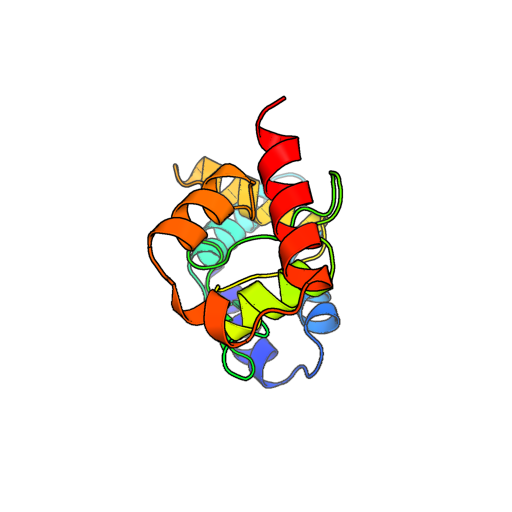86.94 86 ARG A C 1
ATOM 662 O O . ARG A 1 86 ? -12.590 0.469 11.336 1.00 86.94 86 ARG A O 1
ATOM 669 N N . SER A 1 87 ? -10.362 0.681 11.508 1.00 85.69 87 SER A N 1
ATOM 670 C CA . SER A 1 87 ? -10.356 2.105 11.820 1.00 85.69 87 SER A CA 1
ATOM 671 C C . SER A 1 87 ? -10.195 2.999 10.584 1.00 85.69 87 SER A C 1
ATOM 673 O O . SER A 1 87 ? -9.947 4.195 10.717 1.00 85.69 87 SER A O 1
ATOM 675 N N . GLY A 1 88 ? -10.303 2.432 9.378 1.00 85.56 88 GLY A N 1
ATOM 676 C CA . GLY A 1 88 ? -10.254 3.170 8.115 1.00 85.56 88 GLY A CA 1
ATOM 677 C C . GLY A 1 88 ? -8.846 3.547 7.644 1.00 85.56 88 GLY A C 1
ATOM 678 O O . GLY A 1 88 ? -8.704 4.286 6.665 1.00 85.56 88 GLY A O 1
ATOM 679 N N . VAL A 1 89 ? -7.787 3.056 8.302 1.00 88.75 89 VAL A N 1
ATOM 680 C CA . VAL A 1 89 ? -6.404 3.304 7.871 1.00 88.75 89 VAL A CA 1
ATOM 681 C C . VAL A 1 89 ? -6.170 2.594 6.532 1.00 88.75 89 VAL A C 1
ATOM 683 O O . VAL A 1 89 ? -6.381 1.382 6.453 1.00 88.75 89 VAL A O 1
ATOM 686 N N . PRO A 1 90 ? -5.724 3.302 5.473 1.00 90.94 90 PRO A N 1
ATOM 687 C CA . PRO A 1 90 ? -5.594 2.736 4.133 1.00 90.94 90 PRO A CA 1
ATOM 688 C C . PRO A 1 90 ? -4.340 1.855 3.996 1.00 90.94 90 PRO A C 1
ATOM 690 O O . PRO A 1 90 ? -3.414 2.181 3.252 1.00 90.94 90 PRO A O 1
ATOM 693 N N . LEU A 1 91 ? -4.274 0.753 4.746 1.00 91.88 91 LEU A N 1
ATOM 694 C CA . LEU A 1 91 ? -3.152 -0.180 4.687 1.00 91.88 91 LEU A CA 1
ATOM 695 C C . LEU A 1 91 ? -3.141 -0.943 3.360 1.00 91.88 91 LEU A C 1
ATOM 697 O O . LEU A 1 91 ? -4.164 -1.487 2.938 1.00 91.88 91 LEU A O 1
ATOM 701 N N . VAL A 1 92 ? -1.969 -1.010 2.732 1.00 92.31 92 VAL A N 1
ATOM 702 C CA . VAL A 1 92 ? -1.743 -1.731 1.476 1.00 92.31 92 VAL A CA 1
ATOM 703 C C . VAL A 1 92 ? -0.642 -2.773 1.649 1.00 92.31 92 VAL A C 1
ATOM 705 O O . VAL A 1 92 ? 0.401 -2.515 2.259 1.00 92.31 92 VAL A O 1
ATOM 708 N N . ARG A 1 93 ? -0.887 -3.963 1.095 1.00 90.06 93 ARG A N 1
ATOM 709 C CA . ARG A 1 93 ? 0.096 -5.037 0.927 1.00 90.06 93 ARG A CA 1
ATOM 710 C C . ARG A 1 93 ? 0.342 -5.206 -0.565 1.00 90.06 93 ARG A C 1
ATOM 712 O O . ARG A 1 93 ? -0.608 -5.318 -1.338 1.00 90.06 93 ARG A O 1
ATOM 719 N N . VAL A 1 94 ? 1.607 -5.161 -0.959 1.00 90.19 94 VAL A N 1
ATOM 720 C CA . VAL A 1 94 ? 2.042 -5.332 -2.345 1.00 90.19 94 VAL A CA 1
ATOM 721 C C . VAL A 1 94 ? 3.291 -6.209 -2.361 1.00 90.19 94 VAL A C 1
ATOM 723 O O . VAL A 1 94 ? 4.066 -6.142 -1.405 1.00 90.19 94 VAL A O 1
ATOM 726 N N . PRO A 1 95 ? 3.544 -6.954 -3.447 1.00 90.69 95 PRO A N 1
ATOM 727 C CA . PRO A 1 95 ? 4.800 -7.669 -3.618 1.00 90.69 95 PRO A CA 1
ATOM 728 C C . PRO A 1 95 ? 6.011 -6.730 -3.526 1.00 90.69 95 PRO A C 1
ATOM 730 O O . PRO A 1 95 ? 5.980 -5.619 -4.071 1.00 90.69 95 PRO A O 1
ATOM 733 N N . ALA A 1 96 ? 7.106 -7.199 -2.918 1.00 88.56 96 ALA A N 1
ATOM 734 C CA . ALA A 1 96 ? 8.354 -6.443 -2.767 1.00 88.56 96 ALA A CA 1
ATOM 735 C C . ALA A 1 96 ? 8.822 -5.761 -4.066 1.00 88.56 96 ALA A C 1
ATOM 737 O O . ALA A 1 96 ? 9.157 -4.579 -4.060 1.00 88.56 96 ALA A O 1
ATOM 738 N N . ALA A 1 97 ? 8.772 -6.467 -5.203 1.00 88.94 97 ALA A N 1
ATOM 739 C CA . ALA A 1 97 ? 9.184 -5.924 -6.500 1.00 88.94 97 ALA A CA 1
ATOM 740 C C . ALA A 1 97 ? 8.371 -4.680 -6.909 1.00 88.94 97 ALA A C 1
ATOM 742 O O . ALA A 1 97 ? 8.942 -3.674 -7.332 1.00 88.94 97 ALA A O 1
ATOM 743 N N . VAL A 1 98 ? 7.047 -4.724 -6.726 1.00 92.12 98 VAL A N 1
ATOM 744 C CA . VAL A 1 98 ? 6.140 -3.598 -6.998 1.00 92.12 98 VAL A CA 1
ATOM 745 C C . VAL A 1 98 ? 6.416 -2.451 -6.028 1.00 92.12 98 VAL A C 1
ATOM 747 O O . VAL A 1 98 ? 6.515 -1.297 -6.450 1.00 92.12 98 VAL A O 1
ATOM 750 N N . ARG A 1 99 ? 6.613 -2.757 -4.739 1.00 91.56 99 ARG A N 1
ATOM 751 C CA . ARG A 1 99 ? 6.954 -1.757 -3.717 1.00 91.56 99 ARG A CA 1
ATOM 752 C C . ARG A 1 99 ? 8.234 -1.003 -4.064 1.00 91.56 99 ARG A C 1
ATOM 754 O O . ARG A 1 99 ? 8.242 0.223 -3.998 1.00 91.56 99 ARG A O 1
ATOM 761 N N . SER A 1 100 ? 9.296 -1.714 -4.438 1.00 91.31 100 SER A N 1
ATOM 762 C CA . SER A 1 100 ? 10.584 -1.106 -4.784 1.00 91.31 100 SER A CA 1
ATOM 763 C C . SER A 1 100 ? 10.464 -0.174 -5.987 1.00 91.31 100 SER A C 1
ATOM 765 O O . SER A 1 100 ? 10.989 0.935 -5.945 1.00 91.31 100 SER A O 1
ATOM 767 N N . GLN A 1 101 ? 9.728 -0.575 -7.030 1.00 92.56 101 GLN A N 1
ATOM 768 C CA . GLN A 1 101 ? 9.518 0.276 -8.205 1.00 92.56 101 GLN A CA 1
ATOM 769 C C . GLN A 1 101 ? 8.680 1.523 -7.884 1.00 92.56 101 GLN A C 1
ATOM 771 O O . GLN A 1 101 ? 9.009 2.616 -8.343 1.00 92.56 101 GLN A O 1
ATOM 776 N N . LEU A 1 102 ? 7.630 1.389 -7.064 1.00 93.81 102 LEU A N 1
ATOM 777 C CA . LEU A 1 102 ? 6.836 2.533 -6.602 1.00 93.81 102 LEU A CA 1
ATOM 778 C C . LEU A 1 102 ? 7.664 3.489 -5.741 1.00 93.81 102 LEU A C 1
ATOM 780 O O . LEU A 1 102 ? 7.530 4.701 -5.885 1.00 93.81 102 LEU A O 1
ATOM 784 N N . ALA A 1 103 ? 8.517 2.959 -4.860 1.00 92.62 103 ALA A N 1
ATOM 785 C CA . ALA A 1 103 ? 9.375 3.764 -3.997 1.00 92.62 103 ALA A CA 1
ATOM 786 C C . ALA A 1 103 ? 10.403 4.553 -4.814 1.00 92.62 103 ALA A C 1
ATOM 788 O O . ALA A 1 103 ? 10.564 5.753 -4.598 1.00 92.62 103 ALA A O 1
ATOM 789 N N . GLU A 1 104 ? 11.047 3.901 -5.785 1.00 92.62 104 GLU A N 1
ATOM 790 C CA . GLU A 1 104 ? 11.997 4.543 -6.693 1.00 92.62 104 GLU A CA 1
ATOM 791 C C . GLU A 1 104 ? 11.312 5.637 -7.526 1.00 92.62 104 GLU A C 1
ATOM 793 O O . GLU A 1 104 ? 11.775 6.775 -7.558 1.00 92.62 104 GLU A O 1
ATOM 798 N N . ALA A 1 105 ? 10.154 5.339 -8.121 1.00 92.94 105 ALA A N 1
ATOM 799 C CA . ALA A 1 105 ? 9.414 6.309 -8.924 1.00 92.94 105 ALA A CA 1
ATOM 800 C C . ALA A 1 105 ? 8.866 7.489 -8.105 1.00 92.94 105 ALA A C 1
ATOM 802 O O . ALA A 1 105 ? 8.849 8.619 -8.595 1.00 92.94 105 ALA A O 1
ATOM 803 N N . ALA A 1 106 ? 8.430 7.250 -6.864 1.00 93.44 106 ALA A N 1
ATOM 804 C CA . ALA A 1 106 ? 8.027 8.316 -5.953 1.00 93.44 106 ALA A CA 1
ATOM 805 C C . ALA A 1 106 ? 9.224 9.212 -5.601 1.00 93.44 106 ALA A C 1
ATOM 807 O O . ALA A 1 106 ? 9.107 10.434 -5.700 1.00 93.44 106 ALA A O 1
ATOM 808 N N . ALA A 1 107 ? 10.379 8.622 -5.277 1.00 93.25 107 ALA A N 1
ATOM 809 C CA . ALA A 1 107 ? 11.598 9.358 -4.946 1.00 93.25 107 ALA A CA 1
ATOM 810 C C . ALA A 1 107 ? 12.109 10.204 -6.124 1.00 93.25 107 ALA A C 1
ATOM 812 O O . ALA A 1 107 ? 12.447 11.372 -5.934 1.00 93.25 107 ALA A O 1
ATOM 813 N N . GLU A 1 108 ? 12.094 9.662 -7.347 1.00 91.12 108 GLU A N 1
ATOM 814 C CA . GLU A 1 108 ? 12.421 10.401 -8.579 1.00 91.12 108 GLU A CA 1
ATOM 815 C C . GLU A 1 108 ? 11.511 11.625 -8.792 1.00 91.12 108 GLU A C 1
ATOM 817 O O . GLU A 1 108 ? 11.930 12.620 -9.383 1.00 91.12 108 GLU A O 1
ATOM 822 N N . ALA A 1 109 ? 10.270 11.565 -8.304 1.00 88.50 109 ALA A N 1
ATOM 823 C CA . ALA A 1 109 ? 9.303 12.656 -8.362 1.00 88.50 109 ALA A CA 1
ATOM 824 C C . ALA A 1 109 ? 9.313 13.563 -7.111 1.00 88.50 109 ALA A C 1
ATOM 826 O O . ALA A 1 109 ? 8.449 14.429 -6.982 1.00 88.50 109 ALA A O 1
ATOM 827 N N . GLY A 1 110 ? 10.266 13.379 -6.188 1.00 91.56 110 GLY A N 1
ATOM 828 C CA . GLY A 1 110 ? 10.379 14.165 -4.954 1.00 91.56 110 GLY A CA 1
ATOM 829 C C . GLY A 1 110 ? 9.332 13.825 -3.886 1.00 91.56 110 GLY A C 1
ATOM 830 O O . GLY A 1 110 ? 9.088 14.623 -2.985 1.00 91.56 110 GLY A O 1
ATOM 831 N N . MET A 1 111 ? 8.698 12.657 -3.985 1.00 91.50 111 MET A N 1
ATOM 832 C CA . MET A 1 111 ? 7.675 12.165 -3.062 1.00 91.50 111 MET A CA 1
ATOM 833 C C . MET A 1 111 ? 8.207 10.984 -2.241 1.00 91.50 111 MET A C 1
ATOM 835 O O . MET A 1 111 ? 9.172 10.324 -2.619 1.00 91.50 111 MET A O 1
ATOM 839 N N . GLN A 1 112 ? 7.555 10.684 -1.116 1.00 89.88 112 GLN A N 1
ATOM 840 C CA . GLN A 1 112 ? 7.881 9.518 -0.293 1.00 89.88 112 GLN A CA 1
ATOM 841 C C . GLN A 1 112 ? 6.636 8.679 -0.031 1.00 89.88 112 GLN A C 1
ATOM 843 O O . GLN A 1 112 ? 5.578 9.206 0.316 1.00 89.88 112 GLN A O 1
ATOM 848 N N . LEU A 1 113 ? 6.777 7.361 -0.184 1.00 92.31 113 LEU A N 1
ATOM 849 C CA . LEU A 1 113 ? 5.728 6.421 0.191 1.00 92.31 113 LEU A CA 1
ATOM 850 C C . LEU A 1 113 ? 5.619 6.350 1.710 1.00 92.31 113 LEU A C 1
ATOM 852 O O . LEU A 1 113 ? 6.622 6.308 2.424 1.00 92.31 113 LEU A O 1
ATOM 856 N N . ARG A 1 114 ? 4.387 6.295 2.206 1.00 91.62 114 ARG A N 1
ATOM 857 C CA . ARG A 1 114 ? 4.126 6.165 3.637 1.00 91.62 114 ARG A CA 1
ATOM 858 C C . ARG A 1 114 ? 4.193 4.697 4.020 1.00 91.62 114 ARG A C 1
ATOM 860 O O . ARG A 1 114 ? 3.537 3.869 3.399 1.00 91.62 114 ARG A O 1
ATOM 867 N N . THR A 1 115 ? 4.939 4.366 5.063 1.00 90.06 115 THR A N 1
ATOM 868 C CA . THR A 1 115 ? 4.939 3.014 5.634 1.00 90.06 115 THR A CA 1
ATOM 869 C C . THR A 1 115 ? 4.198 3.009 6.961 1.00 90.06 115 THR A C 1
ATOM 871 O O . THR A 1 115 ? 4.035 4.055 7.594 1.00 90.06 115 THR A O 1
ATOM 874 N N . ALA A 1 116 ? 3.728 1.842 7.395 1.00 88.06 116 ALA A N 1
ATOM 875 C CA . ALA A 1 116 ? 3.106 1.644 8.702 1.00 88.06 116 ALA A CA 1
ATOM 876 C C . ALA A 1 116 ? 4.150 1.720 9.834 1.00 88.06 116 ALA A C 1
ATOM 878 O O . ALA A 1 116 ? 4.240 0.834 10.680 1.00 88.06 116 ALA A O 1
ATOM 879 N N . SER A 1 117 ? 4.972 2.767 9.844 1.00 87.12 117 SER A N 1
ATOM 880 C CA . SER A 1 117 ? 6.036 2.957 10.814 1.00 87.12 117 SER A CA 1
ATOM 881 C C . SER A 1 117 ? 5.465 3.203 12.216 1.00 87.12 117 SER A C 1
ATOM 883 O O . SER A 1 117 ? 4.365 3.750 12.366 1.00 87.12 117 SER A O 1
ATOM 885 N N . PRO A 1 118 ? 6.208 2.853 13.278 1.00 86.81 118 PRO A N 1
ATOM 886 C CA . PRO A 1 118 ? 5.789 3.112 14.654 1.00 86.81 118 PRO A CA 1
ATOM 887 C C . PRO A 1 118 ? 5.436 4.583 14.917 1.00 86.81 118 PRO A C 1
ATOM 889 O O . PRO A 1 118 ? 4.515 4.874 15.674 1.00 86.81 118 PRO A O 1
ATOM 892 N N . SER A 1 119 ? 6.132 5.531 14.281 1.00 86.31 119 SER A N 1
ATOM 893 C CA . SER A 1 119 ? 5.822 6.961 14.383 1.00 86.31 119 SER A CA 1
ATOM 894 C C . SER A 1 119 ? 4.465 7.307 13.777 1.00 86.31 119 SER A C 1
ATOM 896 O O . SER A 1 119 ? 3.687 8.002 14.431 1.00 86.31 119 SER A O 1
ATOM 898 N N . LEU A 1 120 ? 4.157 6.783 12.588 1.00 85.94 120 LEU A N 1
ATOM 899 C CA . LEU A 1 120 ? 2.875 7.003 11.924 1.00 85.94 120 LEU A CA 1
ATOM 900 C C . LEU A 1 120 ? 1.723 6.373 12.714 1.00 85.94 120 LEU A C 1
ATOM 902 O O . LEU A 1 120 ? 0.689 7.012 12.904 1.00 85.94 120 LEU A O 1
ATOM 906 N N . VAL A 1 121 ? 1.910 5.157 13.237 1.00 86.81 121 VAL A N 1
ATOM 907 C CA . VAL A 1 121 ? 0.899 4.490 14.074 1.00 86.81 121 VAL A CA 1
ATOM 908 C C . VAL A 1 121 ? 0.650 5.280 15.362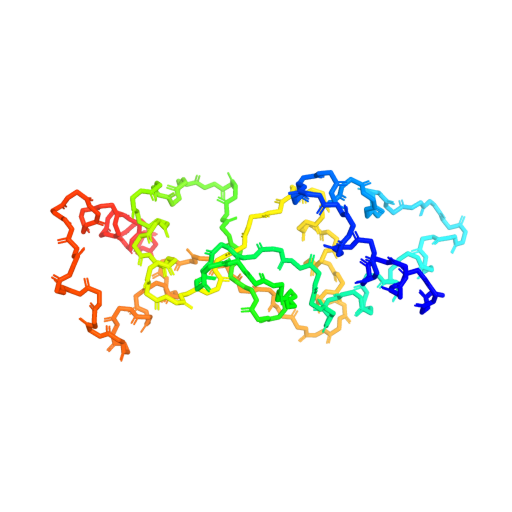 1.00 86.81 121 VAL A C 1
ATOM 910 O O . VAL A 1 121 ? -0.502 5.505 15.722 1.00 86.81 121 VAL A O 1
ATOM 913 N N . ARG A 1 122 ? 1.698 5.791 16.026 1.00 87.88 122 ARG A N 1
ATOM 914 C CA . ARG A 1 122 ? 1.550 6.668 17.206 1.00 87.88 122 ARG A CA 1
ATOM 915 C C . ARG A 1 122 ? 0.820 7.969 16.882 1.00 87.88 122 ARG A C 1
ATOM 917 O O . ARG A 1 122 ? 0.038 8.444 17.700 1.00 87.88 122 ARG A O 1
ATOM 924 N N . GLU A 1 123 ? 1.091 8.571 15.728 1.00 88.12 123 GLU A N 1
ATOM 925 C CA . GLU A 1 123 ? 0.372 9.767 15.285 1.00 88.12 123 GLU A CA 1
ATOM 926 C C . GLU A 1 123 ? -1.115 9.469 15.066 1.00 88.12 123 GLU A C 1
ATOM 928 O O . GLU A 1 123 ? -1.965 10.221 15.542 1.00 88.12 123 GLU A O 1
ATOM 933 N N . TRP A 1 124 ? -1.430 8.351 14.411 1.00 87.75 124 TRP A N 1
ATOM 934 C CA . TRP A 1 124 ? -2.805 7.907 14.207 1.00 87.75 124 TRP A CA 1
ATOM 935 C C . TRP A 1 124 ? -3.530 7.644 15.539 1.00 87.75 124 TRP A C 1
ATOM 937 O O . TRP A 1 124 ? -4.604 8.204 15.754 1.00 87.75 124 TRP A O 1
ATOM 947 N N . LEU A 1 125 ? -2.898 6.920 16.475 1.00 85.19 125 LEU A N 1
ATOM 948 C CA . LEU A 1 125 ? -3.441 6.641 17.815 1.00 85.19 125 LEU A CA 1
ATOM 949 C C . LEU A 1 125 ? -3.795 7.910 18.606 1.00 85.19 125 LEU A C 1
ATOM 951 O O . LEU A 1 125 ? -4.680 7.878 19.456 1.00 85.19 125 LEU A O 1
ATOM 955 N N . ARG A 1 126 ? -3.088 9.023 18.365 1.00 86.75 126 ARG A N 1
ATOM 956 C CA . ARG A 1 126 ? -3.367 10.314 19.016 1.00 86.75 126 ARG A CA 1
ATOM 957 C C . ARG A 1 126 ? -4.522 11.071 18.370 1.00 86.75 126 ARG A C 1
ATOM 959 O O . ARG A 1 126 ? -5.199 11.819 19.067 1.00 86.75 126 ARG A O 1
ATOM 966 N N . LYS A 1 127 ? -4.694 10.945 17.051 1.00 85.56 127 LYS A N 1
ATOM 967 C CA . LYS A 1 127 ? -5.686 11.714 16.283 1.00 85.56 127 LYS A CA 1
ATOM 968 C C . LYS A 1 127 ? -7.084 11.118 16.366 1.00 85.56 127 LYS A C 1
ATOM 970 O O . LYS A 1 127 ? -8.050 11.869 16.435 1.00 85.56 127 LYS A O 1
ATOM 975 N N . ASP A 1 128 ? -7.185 9.796 16.341 1.00 76.44 128 ASP A N 1
ATOM 976 C CA . ASP A 1 128 ? -8.453 9.082 16.434 1.00 76.44 128 ASP A CA 1
ATOM 977 C C . ASP A 1 128 ? -8.470 8.270 17.729 1.00 76.44 128 ASP A C 1
ATOM 979 O O . ASP A 1 128 ? -7.459 7.677 18.078 1.00 76.44 128 ASP A O 1
ATOM 983 N N . GLN A 1 129 ? -9.589 8.253 18.452 1.00 75.94 129 GLN A N 1
ATOM 984 C CA . GLN A 1 129 ? -9.783 7.433 19.659 1.00 75.94 129 GLN A CA 1
ATOM 985 C C . GLN A 1 129 ? -10.837 6.337 19.460 1.00 75.94 129 GLN A C 1
ATOM 987 O O . GLN A 1 129 ? -11.043 5.514 20.355 1.00 75.94 129 GLN A O 1
ATOM 992 N N . ARG A 1 130 ? -11.490 6.280 18.290 1.00 74.50 130 ARG A N 1
ATOM 993 C CA . ARG A 1 130 ? -12.560 5.312 17.983 1.00 74.50 130 ARG A CA 1
ATOM 994 C C . ARG A 1 130 ? -12.083 3.863 17.989 1.00 74.50 130 ARG A C 1
ATOM 996 O O . ARG A 1 130 ? -12.880 2.957 18.195 1.00 74.50 130 ARG A O 1
ATOM 1003 N N . TRP A 1 131 ? -10.785 3.637 17.819 1.00 77.88 131 TRP A N 1
ATOM 1004 C CA . TRP A 1 131 ? -10.187 2.309 17.929 1.00 77.88 131 TRP A CA 1
ATOM 1005 C C . TRP A 1 131 ? -10.325 1.714 19.336 1.00 77.88 131 TRP A C 1
ATOM 1007 O O . TRP A 1 131 ? -10.421 0.498 19.475 1.00 77.88 131 TRP A O 1
ATOM 1017 N N . SER A 1 132 ? -10.384 2.549 20.380 1.00 77.31 132 SER A N 1
ATOM 1018 C CA . SER A 1 132 ? -10.382 2.089 21.775 1.00 77.31 132 SER A CA 1
ATOM 1019 C C . SER A 1 132 ? -11.646 1.321 22.178 1.00 77.31 132 SER A C 1
ATOM 1021 O O . SER A 1 132 ? -11.567 0.433 23.024 1.00 77.31 132 SER A O 1
ATOM 1023 N N . SER A 1 133 ? -12.798 1.602 21.557 1.00 76.81 133 SER A N 1
ATOM 1024 C CA . SER A 1 133 ? -14.078 0.971 21.910 1.00 76.81 133 SER A CA 1
ATOM 1025 C C . SER A 1 133 ? -14.230 -0.457 21.387 1.00 76.81 133 SER A C 1
ATOM 1027 O O . SER A 1 133 ? -15.087 -1.193 21.872 1.00 76.81 133 SER A O 1
ATOM 1029 N N . HIS A 1 134 ? -13.420 -0.863 20.406 1.00 75.31 134 HIS A N 1
ATOM 1030 C CA . HIS A 1 134 ? -13.543 -2.170 19.757 1.00 75.31 134 HIS A CA 1
ATOM 1031 C C . HIS A 1 134 ? -12.218 -2.940 19.668 1.00 75.31 134 HIS A C 1
ATOM 1033 O O . HIS A 1 134 ? -12.100 -3.842 18.833 1.00 75.31 134 HIS A O 1
ATOM 1039 N N . MET A 1 135 ? -11.238 -2.566 20.493 1.00 85.81 135 MET A N 1
ATOM 1040 C CA . MET A 1 135 ? -9.913 -3.176 20.553 1.00 85.81 135 MET A CA 1
ATOM 1041 C C . MET A 1 135 ? -9.869 -4.282 21.611 1.00 85.81 135 MET A C 1
ATOM 1043 O O . MET A 1 135 ? -10.193 -4.057 22.779 1.00 85.81 135 MET A O 1
ATOM 1047 N N . SER A 1 136 ? -9.408 -5.468 21.220 1.00 87.19 136 SER A N 1
ATOM 1048 C CA . SER A 1 136 ? -9.091 -6.545 22.156 1.00 87.19 136 SER A CA 1
ATOM 1049 C C . SER A 1 136 ? -7.766 -6.275 22.882 1.00 87.19 136 SER A C 1
ATOM 1051 O O . SER A 1 136 ? -6.899 -5.532 22.416 1.00 87.19 136 SER A O 1
ATOM 1053 N N . ARG A 1 137 ? -7.557 -6.920 24.036 1.00 85.69 137 ARG A N 1
ATOM 1054 C CA . ARG A 1 137 ? -6.278 -6.832 24.761 1.00 85.69 137 ARG A CA 1
ATOM 1055 C C . ARG A 1 137 ? -5.094 -7.268 23.888 1.00 85.69 137 ARG A C 1
ATOM 1057 O O . ARG A 1 137 ? -4.021 -6.681 23.992 1.00 85.69 137 ARG A O 1
ATOM 1064 N N . GLU A 1 138 ? -5.291 -8.282 23.052 1.00 87.19 138 GLU A N 1
ATOM 1065 C CA . GLU A 1 138 ? -4.266 -8.823 22.155 1.00 87.19 138 GLU A CA 1
ATOM 1066 C C . GLU A 1 138 ? -3.913 -7.821 21.050 1.00 87.19 138 GLU A C 1
ATOM 1068 O O . GLU A 1 138 ? -2.736 -7.513 20.869 1.00 87.19 138 GLU A O 1
ATOM 1073 N N . GLU A 1 139 ? -4.917 -7.219 20.401 1.00 86.81 139 GLU A N 1
ATOM 1074 C CA . GLU A 1 139 ? -4.729 -6.172 19.383 1.00 86.81 139 GLU A CA 1
ATOM 1075 C C . GLU A 1 139 ? -3.998 -4.946 19.966 1.00 86.81 139 GLU A C 1
ATOM 1077 O O . GLU A 1 139 ? -3.096 -4.382 19.340 1.00 86.81 139 GLU A O 1
ATOM 1082 N N . GLY A 1 140 ? -4.336 -4.560 21.200 1.00 86.44 140 GLY A N 1
ATOM 1083 C CA . GLY A 1 140 ? -3.673 -3.460 21.900 1.00 86.44 140 GLY A CA 1
ATOM 1084 C C . GLY A 1 140 ? -2.211 -3.751 22.233 1.00 86.44 140 GLY A C 1
ATOM 1085 O O . GLY A 1 140 ? -1.346 -2.899 22.022 1.00 86.44 140 GLY A O 1
ATOM 1086 N N . LEU A 1 141 ? -1.906 -4.962 22.709 1.00 86.50 141 LEU A N 1
ATOM 1087 C CA . LEU A 1 141 ? -0.525 -5.387 22.956 1.00 86.50 141 LEU A CA 1
ATOM 1088 C C . LEU A 1 141 ? 0.281 -5.452 21.657 1.00 86.50 141 LEU A C 1
ATOM 1090 O O . LEU A 1 141 ? 1.425 -5.004 21.635 1.00 86.50 141 LEU A O 1
ATOM 1094 N N . ALA A 1 142 ? -0.316 -5.945 20.574 1.00 86.25 142 ALA A N 1
ATOM 1095 C CA . ALA A 1 142 ? 0.291 -5.977 19.250 1.00 86.25 142 ALA A CA 1
ATOM 1096 C C . ALA A 1 142 ? 0.674 -4.570 18.750 1.00 86.25 142 ALA A C 1
ATOM 1098 O O . ALA A 1 142 ? 1.828 -4.334 18.373 1.00 86.25 142 ALA A O 1
ATOM 1099 N N . LEU A 1 143 ? -0.253 -3.606 18.828 1.00 86.19 143 LEU A N 1
ATOM 1100 C CA . LEU A 1 143 ? 0.013 -2.203 18.490 1.00 86.19 143 LEU A CA 1
ATOM 1101 C C . LEU A 1 143 ? 1.091 -1.578 19.379 1.00 86.19 143 LEU A C 1
ATOM 1103 O O . LEU A 1 143 ? 1.957 -0.854 18.883 1.00 86.19 143 LEU A O 1
ATOM 1107 N N . LEU A 1 144 ? 1.062 -1.851 20.685 1.00 85.56 144 LEU A N 1
ATOM 1108 C CA . LEU A 1 144 ? 2.060 -1.345 21.627 1.00 85.56 144 LEU A CA 1
ATOM 1109 C C . LEU A 1 144 ? 3.447 -1.912 21.325 1.00 85.56 144 LEU A C 1
ATOM 1111 O O . LEU A 1 144 ? 4.409 -1.149 21.251 1.00 85.56 144 LEU A O 1
ATOM 1115 N N . CYS A 1 145 ? 3.553 -3.220 21.088 1.00 83.88 145 CYS A N 1
ATOM 1116 C CA . CYS A 1 145 ? 4.790 -3.876 20.671 1.00 83.88 145 CYS A CA 1
ATOM 1117 C C . CYS A 1 145 ? 5.370 -3.223 19.414 1.00 83.88 145 CYS A C 1
ATOM 1119 O O . CYS A 1 145 ? 6.564 -2.923 19.376 1.00 83.88 145 CYS A O 1
ATOM 1121 N N . HIS A 1 146 ? 4.530 -2.944 18.416 1.00 85.19 146 HIS A N 1
ATOM 1122 C CA . HIS A 1 146 ? 4.935 -2.212 17.217 1.00 85.19 146 HIS A CA 1
ATOM 1123 C C . HIS A 1 146 ? 5.438 -0.797 17.541 1.00 85.19 146 HIS A C 1
ATOM 1125 O O . HIS A 1 146 ? 6.544 -0.415 17.158 1.00 85.19 146 HIS A O 1
ATOM 1131 N N . CYS A 1 147 ? 4.674 -0.036 18.330 1.00 84.44 147 CYS A N 1
ATOM 1132 C CA . CYS A 1 147 ? 5.012 1.333 18.722 1.00 84.44 147 CYS A CA 1
ATOM 1133 C C . CYS A 1 147 ? 6.318 1.435 19.526 1.00 84.44 147 CYS A C 1
ATOM 1135 O O . CYS A 1 147 ? 7.063 2.399 19.343 1.00 84.44 147 CYS A O 1
ATOM 1137 N N . VAL A 1 148 ? 6.586 0.475 20.417 1.00 84.06 148 VAL A N 1
ATOM 1138 C CA . VAL A 1 148 ? 7.780 0.444 21.280 1.00 84.06 148 VAL A CA 1
ATOM 1139 C C . VAL A 1 148 ? 9.033 0.069 20.493 1.00 84.06 148 VAL A C 1
ATOM 1141 O O . VAL A 1 148 ? 10.105 0.606 20.762 1.00 84.06 148 VAL A O 1
ATOM 1144 N N . ARG A 1 149 ? 8.921 -0.817 19.498 1.00 76.31 149 ARG A N 1
ATOM 1145 C CA . ARG A 1 149 ? 10.068 -1.228 18.672 1.00 76.31 149 ARG A CA 1
ATOM 1146 C C . ARG A 1 149 ? 10.697 -0.058 17.916 1.00 76.31 149 ARG A C 1
ATOM 1148 O O . ARG A 1 149 ? 11.912 -0.021 17.803 1.00 76.31 149 ARG A O 1
ATOM 1155 N N . GLY A 1 150 ? 9.905 0.926 17.488 1.00 66.88 150 GLY A N 1
ATOM 1156 C CA . GLY A 1 150 ? 10.412 2.154 16.860 1.00 66.88 150 GLY A CA 1
ATOM 1157 C C . GLY A 1 150 ? 10.790 3.277 17.829 1.00 66.88 150 GLY A C 1
ATOM 1158 O O . GLY A 1 150 ? 10.629 4.443 17.469 1.00 66.88 150 GLY A O 1
ATOM 1159 N N . LEU A 1 151 ? 11.146 2.954 19.076 1.00 66.25 151 LEU A N 1
ATOM 1160 C CA . LEU A 1 151 ? 11.776 3.870 20.042 1.00 66.25 151 LEU A CA 1
ATOM 1161 C C . LEU A 1 151 ? 13.228 3.471 20.367 1.00 66.25 151 LEU A C 1
ATOM 1163 O O . LEU A 1 151 ? 13.882 4.179 21.129 1.00 66.25 151 LEU A O 1
ATOM 1167 N N . ARG A 1 152 ? 13.694 2.331 19.843 1.00 53.56 152 ARG A N 1
ATOM 1168 C CA . ARG A 1 152 ? 15.084 1.870 19.934 1.00 53.56 152 ARG A CA 1
ATOM 1169 C C . ARG A 1 152 ? 15.868 2.371 18.732 1.00 53.56 152 ARG A C 1
ATOM 1171 O O . ARG A 1 152 ? 17.067 2.646 18.929 1.00 53.56 152 ARG A O 1
#